Protein AF-E9JTW8-F1 (afdb_monomer_lite)

InterPro domains:
  IPR002100 Transcription factor, MADS-box [PF00319] (17-48)
  IPR002100 Transcription factor, MADS-box [PR00404] (14-29)
  IPR002100 Transcription factor, MADS-box [PR00404] (29-50)
  IPR002100 Transcription factor, MADS-box [PS50066] (17-52)
  IPR002100 Transcription factor, M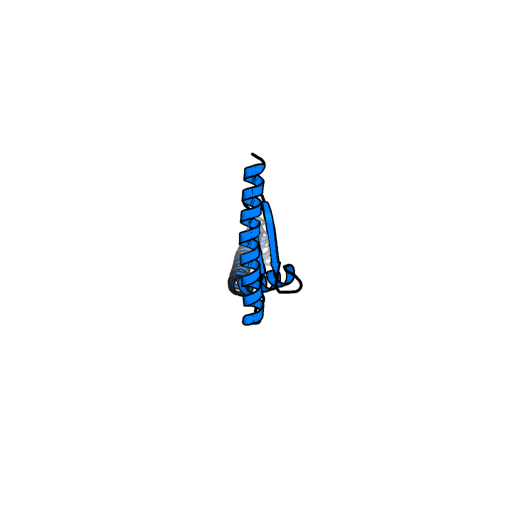ADS-box [SM00432] (5-51)
  IPR036879 Transcription factor, MADS-box superfamily [G3DSA:3.40.1810.10] (15-89)
  IPR036879 Transcription factor, MADS-box superfamily [SSF55455] (17-76)
  IPR050142 MADS-box/MEF2 Transcription Factor [PTHR48019] (17-107)

Sequence (116 aa):
GPVGFLLDTASALQITNGLLKKAYELSILCDAEVALIVFSNRGKLYEFCSSSSMSKTLERYHRCTYADAWMDKSSKELQGDYQEYLKLKIRVKELAQSQRHLLGEDLCQWVGTNWS

Foldseek 3Di:
DVVVVVVVVVVVVVVVVVVQVVQLVCCVVVVDWGKDWDADPVGDIDIDTPDPDPVVVVVVVCCVVCVVVCVVVVVVVVVVVVVVVVVVVVVVVVVVVVVCVVVVVVVVVVVPPPDD

pLDDT: mean 79.84, std 15.4, range [42.59, 96.81]

Structure (mmCIF, N/CA/C/O backbone):
data_AF-E9JTW8-F1
#
_entry.id   AF-E9JTW8-F1
#
loop_
_atom_site.group_PDB
_atom_site.id
_atom_site.type_symbol
_atom_site.label_atom_id
_atom_site.label_alt_id
_atom_site.label_comp_id
_atom_site.label_asym_id
_atom_site.label_entity_id
_atom_site.label_seq_id
_atom_site.pdbx_PDB_ins_code
_atom_site.Cartn_x
_atom_site.Cartn_y
_atom_site.Cartn_z
_atom_site.occupancy
_atom_site.B_iso_or_equiv
_atom_site.auth_seq_id
_atom_site.auth_comp_id
_atom_site.auth_asym_id
_atom_site.auth_atom_id
_atom_site.pdbx_PDB_model_num
ATOM 1 N N . GLY A 1 1 ? -17.251 16.199 -26.271 1.00 54.53 1 GLY A N 1
ATOM 2 C CA . GLY A 1 1 ? -17.675 15.202 -27.277 1.00 54.53 1 GLY A CA 1
ATOM 3 C C . GLY A 1 1 ? -16.882 13.909 -27.127 1.00 54.53 1 GLY A C 1
ATOM 4 O O . GLY A 1 1 ? -15.844 13.945 -26.469 1.00 54.53 1 GLY A O 1
ATOM 5 N N . PRO A 1 2 ? -17.331 12.791 -27.724 1.00 69.94 2 PRO A N 1
ATOM 6 C CA . PRO A 1 2 ? -16.716 11.462 -27.574 1.00 69.94 2 PRO A CA 1
ATOM 7 C C . PRO A 1 2 ? -15.228 11.413 -27.972 1.00 69.94 2 PRO A C 1
ATOM 9 O O . PRO A 1 2 ? -14.459 10.659 -27.388 1.00 69.94 2 PRO A O 1
ATOM 12 N N . VAL A 1 3 ? -14.795 12.285 -28.888 1.00 67.31 3 VAL A N 1
ATOM 13 C CA . VAL A 1 3 ? -13.397 12.377 -29.346 1.00 67.31 3 VAL A CA 1
ATOM 14 C C . VAL A 1 3 ? -12.452 12.920 -28.260 1.00 67.31 3 VAL A C 1
ATOM 16 O O . VAL A 1 3 ? -11.386 12.359 -28.041 1.00 67.31 3 VAL A O 1
ATOM 19 N N . GLY A 1 4 ? -12.865 13.953 -27.512 1.00 65.19 4 GLY A N 1
ATOM 20 C CA . GLY A 1 4 ? -12.088 14.473 -26.374 1.00 65.19 4 GLY A CA 1
ATOM 21 C C . GLY A 1 4 ? -12.044 13.494 -25.197 1.00 65.19 4 GLY A C 1
ATOM 22 O O . GLY A 1 4 ? -11.020 13.342 -24.544 1.00 65.19 4 GLY A O 1
ATOM 23 N N . PHE A 1 5 ? -13.128 12.738 -24.989 1.00 65.25 5 PHE A N 1
ATOM 24 C CA . PHE A 1 5 ? -13.187 11.690 -23.968 1.00 65.25 5 PHE A CA 1
ATOM 25 C C . PHE A 1 5 ? -12.157 10.578 -24.214 1.00 65.25 5 PHE A C 1
ATOM 27 O O . PHE A 1 5 ? -11.494 10.156 -23.265 1.00 65.25 5 PHE A O 1
ATOM 34 N N . LEU A 1 6 ? -12.016 10.129 -25.468 1.00 64.44 6 LEU A N 1
ATOM 35 C CA . LEU A 1 6 ? -11.043 9.108 -25.864 1.00 64.44 6 LEU A CA 1
ATOM 36 C C . LEU A 1 6 ? -9.600 9.611 -25.729 1.00 64.44 6 LEU A C 1
ATOM 38 O O . LEU A 1 6 ? -8.748 8.878 -25.222 1.00 64.44 6 LEU A O 1
ATOM 42 N N . LEU A 1 7 ? -9.344 10.867 -26.104 1.00 65.69 7 LEU A N 1
ATOM 43 C CA . LEU A 1 7 ? -8.020 11.487 -26.002 1.00 65.69 7 LEU A CA 1
ATOM 44 C C . LEU A 1 7 ? -7.537 11.599 -24.543 1.00 65.69 7 LEU A C 1
ATOM 46 O O . LEU A 1 7 ? -6.382 11.283 -24.250 1.00 65.69 7 LEU A O 1
ATOM 50 N N . ASP A 1 8 ? -8.437 11.953 -23.619 1.00 71.50 8 ASP A N 1
ATOM 51 C CA . ASP A 1 8 ? -8.142 11.998 -22.180 1.00 71.50 8 ASP A CA 1
ATOM 52 C C . ASP A 1 8 ? -7.804 10.609 -21.631 1.00 71.50 8 ASP A C 1
ATOM 54 O O . ASP A 1 8 ? -6.870 10.442 -20.846 1.00 71.50 8 ASP A O 1
ATOM 58 N N . THR A 1 9 ? -8.555 9.583 -22.050 1.00 70.69 9 THR A N 1
ATOM 59 C CA . THR A 1 9 ? -8.295 8.207 -21.606 1.00 70.69 9 THR A CA 1
ATOM 60 C C . THR A 1 9 ? -6.999 7.650 -22.175 1.00 70.69 9 THR A C 1
ATOM 62 O O . THR A 1 9 ? -6.289 6.954 -21.457 1.00 70.69 9 THR A O 1
ATOM 65 N N . ALA A 1 10 ? -6.661 7.985 -23.422 1.00 72.25 10 ALA A N 1
ATOM 66 C CA . ALA A 1 10 ? -5.405 7.587 -24.046 1.00 72.25 10 ALA A CA 1
ATOM 67 C C . ALA A 1 10 ? -4.206 8.262 -23.362 1.00 72.25 10 ALA A C 1
ATOM 69 O O . ALA A 1 10 ? -3.220 7.596 -23.050 1.00 72.25 10 ALA A O 1
ATOM 70 N N . SER A 1 11 ? -4.329 9.552 -23.035 1.00 77.56 11 SER A N 1
ATOM 71 C CA . SER A 1 11 ? -3.308 10.298 -22.288 1.00 77.56 11 SER A CA 1
ATOM 72 C C . SER A 1 11 ? -3.095 9.721 -20.885 1.00 77.56 11 SER A C 1
ATOM 74 O O . SER A 1 11 ? -1.960 9.470 -20.479 1.00 77.56 11 SER A O 1
ATOM 76 N N . ALA A 1 12 ? -4.178 9.425 -20.158 1.00 76.81 12 ALA A N 1
ATOM 77 C CA . ALA A 1 12 ? -4.101 8.789 -18.843 1.00 76.81 12 ALA A CA 1
ATOM 78 C C . ALA A 1 12 ? -3.474 7.383 -18.910 1.00 76.81 12 ALA A C 1
ATOM 80 O O . ALA A 1 12 ? -2.659 7.023 -18.058 1.00 76.81 12 ALA A O 1
ATOM 81 N N . LEU A 1 13 ? -3.801 6.602 -19.943 1.00 78.06 13 LEU A N 1
ATOM 82 C CA . LEU A 1 13 ? -3.210 5.282 -20.170 1.00 78.06 13 LEU A CA 1
ATOM 83 C C . LEU A 1 13 ? -1.702 5.381 -20.457 1.00 78.06 13 LEU A C 1
ATOM 85 O O . LEU A 1 13 ? -0.911 4.576 -19.974 1.00 78.06 13 LEU A O 1
ATOM 89 N N . GLN A 1 14 ? -1.272 6.391 -21.212 1.00 85.75 14 GLN A N 1
ATOM 90 C CA . GLN A 1 14 ? 0.142 6.569 -21.531 1.00 85.75 14 GLN A CA 1
ATOM 91 C C . GLN A 1 14 ? 0.971 6.978 -20.307 1.00 85.75 14 GLN A C 1
ATOM 93 O O . GLN A 1 14 ? 2.060 6.440 -20.096 1.00 85.75 14 GLN A O 1
ATOM 98 N N . ILE A 1 15 ? 0.439 7.873 -19.469 1.00 85.44 15 ILE A N 1
ATOM 99 C CA . ILE A 1 15 ? 1.088 8.288 -18.216 1.00 85.44 15 ILE A CA 1
ATOM 100 C C . ILE A 1 15 ? 1.186 7.106 -17.244 1.00 85.44 15 ILE A C 1
ATOM 102 O O . ILE A 1 15 ? 2.253 6.856 -16.683 1.00 85.44 15 ILE A O 1
ATOM 106 N N . THR A 1 16 ? 0.098 6.348 -17.077 1.00 87.12 16 THR A N 1
ATOM 107 C CA . THR A 1 16 ? 0.082 5.171 -16.193 1.00 87.12 16 THR A CA 1
ATOM 108 C C . THR A 1 16 ? 1.067 4.106 -16.662 1.00 87.12 16 THR A C 1
ATOM 110 O O . THR A 1 16 ? 1.856 3.635 -15.852 1.00 87.12 16 THR A O 1
ATOM 113 N N . ASN A 1 17 ? 1.141 3.813 -17.962 1.00 89.75 17 ASN A N 1
ATOM 114 C CA . ASN A 1 17 ? 2.135 2.883 -18.510 1.00 89.75 17 ASN A CA 1
ATOM 115 C C . ASN A 1 17 ? 3.585 3.304 -18.216 1.00 89.75 17 ASN A C 1
ATOM 117 O O . ASN A 1 17 ? 4.422 2.457 -17.903 1.00 89.75 17 ASN A O 1
ATOM 121 N N . GLY A 1 18 ? 3.898 4.601 -18.298 1.00 91.69 18 GLY A N 1
ATOM 122 C CA . GLY A 1 18 ? 5.221 5.113 -17.929 1.00 91.69 18 GLY A CA 1
ATOM 123 C C . GLY A 1 18 ? 5.528 4.935 -16.439 1.00 91.69 18 GLY A C 1
ATOM 124 O O . GLY A 1 18 ? 6.633 4.533 -16.076 1.00 91.69 18 GLY A O 1
ATOM 125 N N . LEU A 1 19 ? 4.539 5.186 -15.579 1.00 91.75 19 LEU A N 1
ATOM 126 C CA . LEU A 1 19 ? 4.671 5.020 -14.132 1.00 91.75 19 LEU A CA 1
ATOM 127 C C . LEU A 1 19 ? 4.824 3.546 -13.734 1.00 91.75 19 LEU A C 1
ATOM 129 O O . LEU A 1 19 ? 5.654 3.226 -12.888 1.00 91.75 19 LEU A O 1
ATOM 133 N N . LEU A 1 20 ? 4.087 2.651 -14.395 1.00 91.31 20 LEU A N 1
ATOM 134 C CA . LEU A 1 20 ? 4.176 1.204 -14.205 1.00 91.31 20 LEU A CA 1
ATOM 135 C C . LEU A 1 20 ? 5.570 0.668 -14.527 1.00 91.31 20 LEU A C 1
ATOM 137 O O . LEU A 1 20 ? 6.123 -0.097 -13.742 1.00 91.31 20 LEU A O 1
ATOM 141 N N . LYS A 1 21 ? 6.173 1.114 -15.638 1.00 92.56 21 LYS A N 1
ATOM 142 C CA . LYS A 1 21 ? 7.547 0.728 -15.996 1.00 92.56 21 LYS A CA 1
ATOM 143 C C . LYS A 1 21 ? 8.546 1.125 -14.915 1.00 92.56 21 LYS A C 1
ATOM 145 O O . LYS A 1 21 ? 9.332 0.290 -14.485 1.00 92.56 21 LYS A O 1
ATOM 150 N N . LYS A 1 22 ? 8.461 2.360 -14.416 1.00 93.69 22 LYS A N 1
ATOM 151 C CA . LYS A 1 22 ? 9.338 2.829 -13.334 1.00 93.69 22 LYS A CA 1
ATOM 152 C C . LYS A 1 22 ? 9.114 2.071 -12.028 1.00 93.69 22 LYS A C 1
ATOM 154 O O . LYS A 1 22 ? 10.077 1.715 -11.364 1.00 93.69 22 LYS A O 1
ATOM 159 N N . ALA A 1 23 ? 7.859 1.819 -11.657 1.00 93.44 23 ALA A N 1
ATOM 160 C CA . ALA A 1 23 ? 7.526 1.049 -10.460 1.00 93.44 23 ALA A CA 1
ATOM 161 C C . ALA A 1 23 ? 8.085 -0.382 -10.536 1.00 93.44 23 ALA A C 1
ATOM 163 O O . ALA A 1 23 ? 8.612 -0.893 -9.550 1.00 93.44 23 ALA A O 1
ATOM 164 N N . TYR A 1 24 ? 8.018 -0.997 -11.717 1.00 93.00 24 TYR A N 1
ATOM 165 C CA . TYR A 1 24 ? 8.594 -2.311 -11.977 1.00 93.00 24 TYR A CA 1
ATOM 166 C C . TYR A 1 24 ? 10.129 -2.301 -11.914 1.00 93.00 24 TYR A C 1
ATOM 168 O O . TYR A 1 24 ? 10.710 -3.124 -11.211 1.00 93.00 24 TYR A O 1
ATOM 176 N N . GLU A 1 25 ? 10.783 -1.343 -12.578 1.00 95.00 25 GL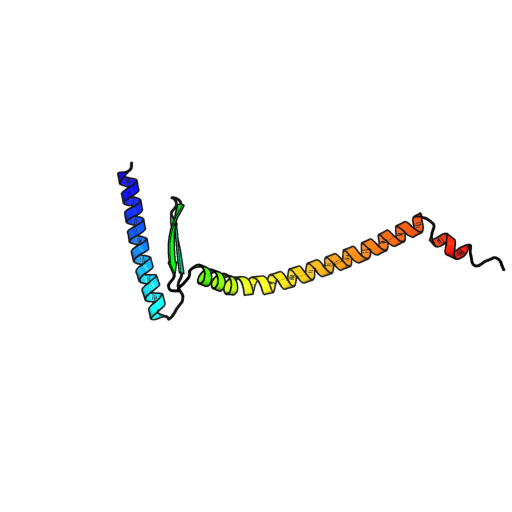U A N 1
ATOM 177 C CA . GLU A 1 25 ? 12.242 -1.162 -12.512 1.00 95.00 25 GLU A CA 1
ATOM 178 C C . GLU A 1 25 ? 12.721 -0.987 -11.066 1.00 95.00 25 GLU A C 1
ATOM 180 O O . GLU A 1 25 ? 13.658 -1.659 -10.646 1.00 95.00 25 GLU A O 1
ATOM 185 N N . LEU A 1 26 ? 12.046 -0.143 -10.278 1.00 94.38 26 LEU A N 1
ATOM 186 C CA . LEU A 1 26 ? 12.367 0.065 -8.863 1.00 94.38 26 LEU A CA 1
ATOM 187 C C . LEU A 1 26 ? 12.175 -1.199 -8.022 1.00 94.38 26 LEU A C 1
ATOM 189 O O . LEU A 1 26 ? 13.010 -1.489 -7.168 1.00 94.38 26 LEU A O 1
ATOM 193 N N . SER A 1 27 ? 11.100 -1.953 -8.266 1.00 93.75 27 SER A N 1
ATOM 194 C CA . SER A 1 27 ? 10.849 -3.201 -7.544 1.00 93.75 27 SER A CA 1
ATOM 195 C C . SER A 1 27 ? 11.987 -4.201 -7.747 1.00 93.75 27 SER A C 1
ATOM 197 O O . SER A 1 27 ? 12.438 -4.800 -6.776 1.00 93.75 27 SER A O 1
ATOM 199 N N . ILE A 1 28 ? 12.503 -4.316 -8.975 1.00 93.88 28 ILE A N 1
ATOM 200 C CA . ILE A 1 28 ? 13.626 -5.209 -9.291 1.00 93.88 28 ILE A CA 1
ATOM 201 C C . ILE A 1 28 ? 14.947 -4.671 -8.739 1.00 93.88 28 ILE A C 1
ATOM 203 O O . ILE A 1 28 ? 15.695 -5.418 -8.116 1.00 93.88 28 ILE A O 1
ATOM 207 N N . LEU A 1 29 ? 15.257 -3.392 -8.975 1.00 96.75 29 LEU A N 1
ATOM 208 C CA . LEU A 1 29 ? 16.554 -2.807 -8.612 1.00 96.75 29 LEU A CA 1
ATOM 209 C C . LEU A 1 29 ? 16.793 -2.780 -7.101 1.00 96.75 29 LEU A C 1
ATOM 211 O O . LEU A 1 29 ? 17.937 -2.883 -6.661 1.00 96.75 29 LEU A O 1
ATOM 215 N N . CYS A 1 30 ? 15.729 -2.611 -6.319 1.00 95.75 30 CYS A N 1
ATOM 216 C CA . CYS A 1 30 ? 15.815 -2.486 -4.868 1.00 95.75 30 CYS A CA 1
ATOM 217 C C . CYS A 1 30 ? 15.325 -3.727 -4.112 1.00 95.75 30 CYS A C 1
ATOM 219 O O . CYS A 1 30 ? 15.278 -3.668 -2.887 1.00 95.75 30 CYS A O 1
ATOM 221 N N . ASP A 1 31 ? 14.933 -4.800 -4.811 1.00 93.44 31 ASP A N 1
ATOM 222 C CA . ASP A 1 31 ? 14.242 -5.963 -4.225 1.00 93.44 31 ASP A CA 1
ATOM 223 C C . ASP A 1 31 ? 13.091 -5.541 -3.289 1.00 93.44 31 ASP A C 1
ATOM 225 O O . ASP A 1 31 ? 12.937 -5.992 -2.153 1.00 93.44 31 ASP A O 1
ATOM 229 N N . ALA A 1 32 ? 12.312 -4.563 -3.755 1.00 91.56 32 ALA A N 1
ATOM 230 C CA . ALA A 1 32 ? 11.276 -3.908 -2.972 1.00 91.56 32 ALA A CA 1
ATOM 231 C C . ALA A 1 32 ? 9.888 -4.330 -3.458 1.00 91.56 32 ALA A C 1
ATOM 233 O O . ALA A 1 32 ? 9.619 -4.383 -4.660 1.00 91.56 32 ALA A O 1
ATOM 234 N N . GLU A 1 33 ? 8.966 -4.567 -2.524 1.00 91.88 33 GLU A N 1
ATOM 235 C CA . GLU A 1 33 ? 7.556 -4.755 -2.861 1.00 91.88 33 GLU A CA 1
ATOM 236 C C . GLU A 1 33 ? 6.915 -3.393 -3.155 1.00 91.88 33 GLU A C 1
ATOM 238 O O . GLU A 1 33 ? 6.877 -2.512 -2.295 1.00 91.88 33 GLU A O 1
ATOM 243 N N . VAL A 1 34 ? 6.418 -3.216 -4.380 1.00 93.31 34 VAL A N 1
ATOM 244 C CA . VAL A 1 34 ? 5.838 -1.961 -4.862 1.00 93.31 34 VAL A CA 1
ATOM 245 C C . VAL A 1 34 ? 4.402 -2.223 -5.298 1.00 93.31 34 VAL A C 1
ATOM 247 O O . VAL A 1 34 ? 4.138 -3.094 -6.128 1.00 93.31 34 VAL A O 1
ATOM 250 N N . ALA A 1 35 ? 3.471 -1.437 -4.763 1.00 93.88 35 ALA A N 1
ATOM 251 C CA . ALA A 1 35 ? 2.089 -1.385 -5.216 1.00 93.88 35 ALA A CA 1
ATOM 252 C C . ALA A 1 35 ? 1.740 0.032 -5.676 1.00 93.88 35 ALA A C 1
ATOM 254 O O . ALA A 1 35 ? 2.106 1.017 -5.035 1.00 93.88 35 ALA A O 1
ATOM 255 N N . LEU A 1 36 ? 1.023 0.127 -6.792 1.00 93.19 36 LEU A N 1
ATOM 256 C CA . LEU A 1 36 ? 0.534 1.366 -7.374 1.00 93.19 36 LEU A CA 1
ATOM 257 C C . LEU A 1 36 ? -0.978 1.261 -7.566 1.00 93.19 36 LEU A C 1
ATOM 259 O O . LEU A 1 36 ? -1.465 0.314 -8.179 1.00 93.19 36 LEU A O 1
ATOM 263 N N . ILE A 1 37 ? -1.705 2.260 -7.072 1.00 92.75 37 ILE A N 1
ATOM 264 C CA . ILE A 1 37 ? -3.157 2.382 -7.208 1.00 92.75 37 ILE A CA 1
ATOM 265 C C . ILE A 1 37 ? -3.454 3.772 -7.771 1.00 92.75 37 ILE A C 1
ATOM 267 O O . ILE A 1 37 ? -3.041 4.779 -7.196 1.00 92.75 37 ILE A O 1
ATOM 271 N N . VAL A 1 38 ? -4.158 3.838 -8.901 1.00 90.38 38 VAL A N 1
ATOM 272 C CA . VAL A 1 38 ? -4.510 5.088 -9.583 1.00 90.38 38 VAL A CA 1
ATOM 273 C C . VAL A 1 38 ? -6.019 5.167 -9.759 1.00 90.38 38 VAL A C 1
ATOM 275 O O . VAL A 1 38 ? -6.621 4.355 -10.462 1.00 90.38 38 VAL A O 1
ATOM 278 N N . PHE A 1 39 ? -6.618 6.202 -9.174 1.00 89.69 39 PHE A N 1
ATOM 279 C CA . PHE A 1 39 ? -8.020 6.545 -9.376 1.00 89.69 39 PHE A CA 1
ATOM 280 C C . PHE A 1 39 ? -8.137 7.676 -10.395 1.00 89.69 39 PHE A C 1
ATOM 282 O O . PHE A 1 39 ? -7.584 8.761 -10.222 1.00 89.69 39 PHE A O 1
ATOM 289 N N . SER A 1 40 ? -8.885 7.439 -11.467 1.00 84.25 40 SER A N 1
ATOM 290 C CA . SER A 1 40 ? -9.302 8.499 -12.381 1.00 84.25 40 SER A CA 1
ATOM 291 C C . SER A 1 40 ? -10.488 9.264 -11.791 1.00 84.25 40 SER A C 1
ATOM 2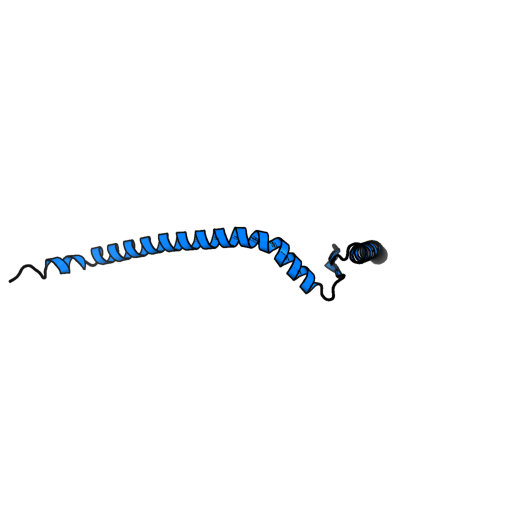93 O O . SER A 1 40 ? -11.374 8.673 -11.177 1.00 84.25 40 SER A O 1
ATOM 295 N N . ASN A 1 41 ? -10.582 10.563 -12.085 1.00 80.81 41 ASN A N 1
ATOM 296 C CA . ASN A 1 41 ? -11.772 11.380 -11.809 1.00 80.81 41 ASN A CA 1
ATOM 297 C C . ASN A 1 41 ? -13.070 10.833 -12.443 1.00 80.81 41 ASN A C 1
ATOM 299 O O . ASN A 1 41 ? -14.159 11.248 -12.060 1.00 80.81 41 ASN A O 1
ATOM 303 N N . ARG A 1 42 ? -12.967 9.898 -13.398 1.00 81.31 42 ARG A N 1
ATOM 304 C CA . ARG A 1 42 ? -14.097 9.177 -14.006 1.00 81.31 42 ARG A CA 1
ATOM 305 C C . ARG A 1 42 ? -14.420 7.844 -13.314 1.00 81.31 42 ARG A C 1
ATOM 307 O O . ARG A 1 42 ? -15.149 7.038 -13.881 1.00 81.31 42 ARG A O 1
ATOM 314 N N . GLY A 1 43 ? -13.840 7.576 -12.143 1.00 82.06 43 GLY A N 1
ATOM 315 C CA . GLY A 1 43 ? -14.087 6.361 -11.360 1.00 82.06 43 GLY A CA 1
ATOM 316 C C . GLY A 1 43 ? -13.390 5.099 -11.881 1.00 82.06 43 GLY A C 1
ATOM 317 O O . GLY A 1 43 ? -13.689 4.006 -11.414 1.00 82.06 43 GLY A O 1
ATOM 318 N N . LYS A 1 44 ? -12.463 5.217 -12.843 1.00 85.31 44 LYS A N 1
ATOM 319 C CA . LYS A 1 44 ? -11.640 4.080 -13.286 1.00 85.31 44 LYS A CA 1
ATOM 320 C C . LYS A 1 44 ? -10.501 3.829 -12.302 1.00 85.31 44 LYS A C 1
ATOM 322 O O . LYS A 1 44 ? -9.785 4.770 -11.960 1.00 85.31 44 LYS A O 1
ATOM 327 N N . LEU A 1 45 ? -10.326 2.567 -11.923 1.00 87.25 45 LEU A N 1
ATOM 328 C CA . LEU A 1 45 ? -9.223 2.075 -11.107 1.00 87.25 45 LEU A CA 1
ATOM 329 C C . LEU A 1 45 ? -8.180 1.407 -12.005 1.00 87.25 45 LEU A C 1
ATOM 331 O O . LEU A 1 45 ? -8.520 0.519 -12.787 1.00 87.25 45 LEU A O 1
ATOM 335 N N . TYR A 1 46 ? -6.927 1.828 -11.878 1.00 88.00 46 TYR A N 1
ATOM 336 C CA . TYR A 1 46 ? -5.777 1.126 -12.440 1.00 88.00 46 TYR A CA 1
ATOM 337 C C . TYR A 1 46 ? -4.877 0.704 -11.291 1.00 88.00 46 TYR A C 1
ATOM 339 O O . TYR A 1 46 ? -4.536 1.527 -10.441 1.00 88.00 46 TYR A O 1
ATOM 347 N N . GLU A 1 47 ? -4.491 -0.562 -11.270 1.00 90.81 47 GLU A N 1
ATOM 348 C CA . GLU A 1 47 ? -3.686 -1.116 -10.194 1.00 90.81 47 GLU A CA 1
ATOM 349 C C . GLU A 1 47 ? -2.527 -1.954 -10.721 1.00 90.81 47 GLU A C 1
ATOM 351 O O . GLU A 1 47 ? -2.597 -2.562 -11.789 1.00 90.81 47 GLU A O 1
ATOM 356 N N . PHE A 1 48 ? -1.446 -1.962 -9.951 1.00 91.75 48 PHE A N 1
ATOM 357 C CA . PHE A 1 48 ? -0.280 -2.796 -10.180 1.00 91.75 48 PHE A CA 1
ATOM 358 C C . PHE A 1 48 ? 0.345 -3.176 -8.853 1.00 91.75 48 PHE A C 1
ATOM 360 O O . PHE A 1 48 ? 0.467 -2.353 -7.951 1.00 91.75 48 PHE A O 1
ATOM 367 N N . CYS A 1 49 ? 0.778 -4.421 -8.757 1.00 92.81 49 CYS A N 1
ATOM 368 C CA . CYS A 1 49 ? 1.489 -4.947 -7.612 1.00 92.81 49 CYS A CA 1
ATOM 369 C C . CYS A 1 49 ? 2.656 -5.770 -8.146 1.00 92.81 49 CYS A C 1
ATOM 371 O O . CYS A 1 49 ? 2.463 -6.593 -9.043 1.00 92.81 49 CYS A O 1
ATOM 373 N N . SER A 1 50 ? 3.859 -5.551 -7.617 1.00 91.62 50 SER A N 1
ATOM 374 C CA . SER A 1 50 ? 5.007 -6.394 -7.957 1.00 91.62 50 SER A CA 1
ATOM 375 C C . SER A 1 50 ? 4.938 -7.779 -7.305 1.00 91.62 50 SER A C 1
ATOM 377 O O . SER A 1 50 ? 5.598 -8.710 -7.760 1.00 91.62 50 SER A O 1
ATOM 379 N N . SER A 1 51 ? 4.109 -7.934 -6.269 1.00 87.56 51 SER A N 1
ATOM 380 C CA . SER A 1 51 ? 3.842 -9.197 -5.583 1.00 87.56 51 SER A CA 1
ATOM 381 C C . SER A 1 51 ? 2.636 -9.936 -6.175 1.00 87.56 51 SER A C 1
ATOM 383 O O . SER A 1 51 ? 1.853 -9.406 -6.957 1.00 87.56 51 SER A O 1
ATOM 385 N N . SER A 1 52 ? 2.455 -11.188 -5.750 1.00 84.94 52 SER A N 1
ATOM 386 C CA . SER A 1 52 ? 1.371 -12.074 -6.205 1.00 84.94 52 SER A CA 1
ATOM 387 C C . SER A 1 52 ? -0.049 -11.574 -5.899 1.00 84.94 52 SER A C 1
ATOM 389 O O . SER A 1 52 ? -1.006 -12.077 -6.482 1.00 84.94 52 SER A O 1
ATOM 391 N N . SER A 1 53 ? -0.221 -10.646 -4.949 1.00 90.44 53 SER A N 1
ATOM 392 C CA . SER A 1 53 ? -1.543 -10.186 -4.520 1.00 90.44 53 SER A CA 1
ATOM 393 C C . SER A 1 53 ? -1.489 -8.788 -3.915 1.00 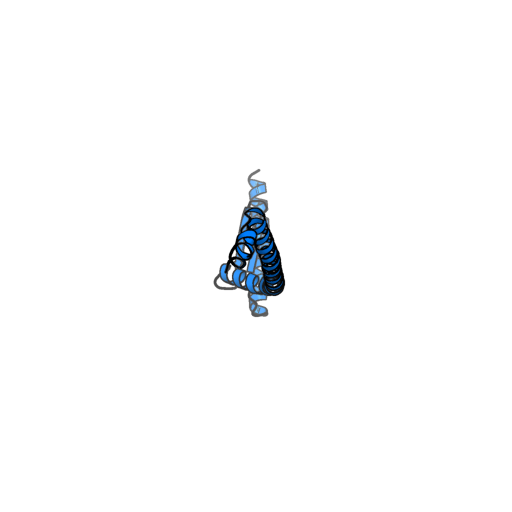90.44 53 SER A C 1
ATOM 395 O O . SER A 1 53 ? -0.871 -8.584 -2.870 1.00 90.44 53 SER A O 1
ATOM 397 N N . MET A 1 54 ? -2.243 -7.865 -4.519 1.00 93.38 54 MET A N 1
ATOM 398 C CA . MET A 1 54 ? -2.461 -6.514 -3.996 1.00 93.38 54 MET A CA 1
ATOM 399 C C . MET A 1 54 ? -2.997 -6.536 -2.558 1.00 93.38 54 MET A C 1
ATOM 401 O O . MET A 1 54 ? -2.546 -5.768 -1.712 1.00 93.38 54 MET A O 1
ATOM 405 N N . SER A 1 55 ? -3.916 -7.455 -2.247 1.00 91.25 55 SER A N 1
ATOM 406 C CA . SER A 1 55 ? -4.489 -7.596 -0.904 1.00 91.25 55 SER A CA 1
ATOM 407 C C . SER A 1 55 ? -3.424 -7.882 0.154 1.00 91.25 55 SER A C 1
ATOM 409 O O . SER A 1 55 ? -3.473 -7.294 1.228 1.00 91.25 55 SER A O 1
ATOM 411 N N . LYS A 1 56 ? -2.428 -8.722 -0.158 1.00 90.81 56 LYS A N 1
ATOM 412 C CA . LYS A 1 56 ? -1.318 -9.018 0.765 1.00 90.81 56 LYS A CA 1
ATOM 413 C C . LYS A 1 56 ? -0.414 -7.805 0.973 1.00 90.81 56 LYS A C 1
ATOM 415 O O . LYS A 1 56 ? 0.025 -7.561 2.096 1.00 90.81 56 LYS A O 1
ATOM 420 N N . THR A 1 57 ? -0.148 -7.039 -0.087 1.00 92.06 57 THR A N 1
ATOM 421 C CA . THR A 1 57 ? 0.633 -5.798 0.013 1.00 92.06 57 THR A CA 1
ATOM 422 C C . THR A 1 57 ? -0.086 -4.767 0.875 1.00 92.06 57 THR A C 1
ATOM 424 O O . THR A 1 57 ? 0.529 -4.172 1.758 1.00 92.06 57 THR A O 1
ATOM 427 N N . LEU A 1 58 ? -1.399 -4.605 0.682 1.00 91.56 58 LEU A N 1
ATOM 428 C CA . LEU A 1 58 ? -2.236 -3.718 1.492 1.00 91.56 58 LEU A CA 1
ATOM 429 C C . LEU A 1 58 ? -2.329 -4.177 2.947 1.00 91.56 58 LEU A C 1
ATOM 431 O O . LEU A 1 58 ? -2.237 -3.350 3.848 1.00 91.56 58 LEU A O 1
ATOM 435 N N . GLU A 1 59 ? -2.461 -5.479 3.196 1.00 89.31 59 GLU A N 1
ATOM 436 C CA . GLU A 1 59 ? -2.458 -6.033 4.550 1.00 89.31 59 GLU A CA 1
ATOM 437 C C . GLU A 1 59 ? -1.124 -5.755 5.251 1.00 89.31 59 GLU A C 1
ATOM 439 O O . GLU A 1 59 ? -1.103 -5.307 6.398 1.00 89.31 59 GLU A O 1
ATOM 444 N N . ARG A 1 60 ? 0.005 -5.954 4.559 1.00 88.38 60 ARG A N 1
ATOM 445 C CA . ARG A 1 60 ? 1.329 -5.659 5.116 1.00 88.38 60 ARG A CA 1
ATOM 446 C C . ARG A 1 60 ? 1.526 -4.165 5.355 1.00 88.38 60 ARG A C 1
ATOM 448 O O . ARG A 1 60 ? 2.022 -3.806 6.418 1.00 88.38 60 ARG A O 1
ATOM 455 N N . TYR A 1 61 ? 1.097 -3.315 4.422 1.00 88.88 61 TYR A N 1
ATOM 456 C CA . TYR A 1 61 ? 1.083 -1.864 4.608 1.00 88.88 61 TYR A CA 1
ATOM 457 C C . TYR A 1 61 ? 0.271 -1.492 5.847 1.00 88.88 61 TYR A C 1
ATOM 459 O O . TYR A 1 61 ? 0.788 -0.828 6.738 1.00 88.88 61 TYR A O 1
ATOM 467 N N . HIS A 1 62 ? -0.955 -2.009 5.969 1.00 86.38 62 HIS A N 1
ATOM 468 C CA . HIS A 1 62 ? -1.797 -1.744 7.126 1.00 86.38 62 HIS A CA 1
ATOM 469 C C . HIS A 1 62 ? -1.118 -2.217 8.413 1.00 86.38 62 HIS A C 1
ATOM 471 O O . HIS A 1 62 ? -1.068 -1.478 9.384 1.00 86.38 62 HIS A O 1
ATOM 477 N N . ARG A 1 63 ? -0.511 -3.406 8.432 1.00 83.88 63 ARG A N 1
ATOM 478 C CA . ARG A 1 63 ? 0.242 -3.881 9.599 1.00 83.88 63 ARG A CA 1
ATOM 479 C C . ARG A 1 63 ? 1.432 -2.987 9.933 1.00 83.88 63 ARG A C 1
ATOM 481 O O . ARG A 1 63 ? 1.624 -2.712 11.100 1.00 83.88 63 ARG A O 1
ATOM 488 N N . CYS A 1 64 ? 2.210 -2.507 8.971 1.00 81.94 64 CYS A N 1
ATOM 489 C CA . CYS A 1 64 ? 3.370 -1.660 9.263 1.00 81.94 64 CYS A CA 1
ATOM 490 C C . CYS A 1 64 ? 2.970 -0.238 9.675 1.00 81.94 64 CYS A C 1
ATOM 492 O O . CYS A 1 64 ? 3.504 0.291 10.638 1.00 81.94 64 CYS A O 1
ATOM 494 N N . THR A 1 65 ? 2.015 0.377 8.979 1.00 80.06 65 THR A N 1
ATOM 495 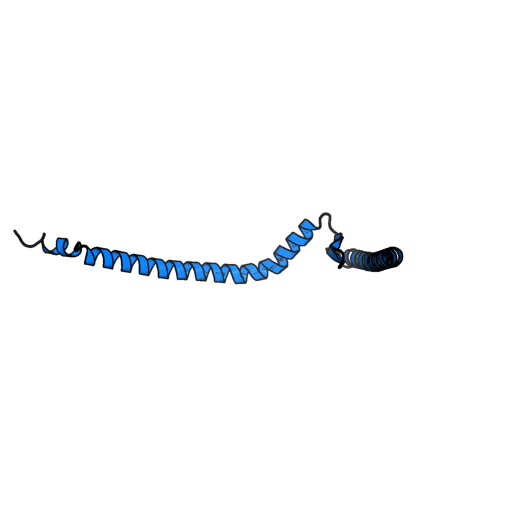C CA . THR A 1 65 ? 1.604 1.767 9.229 1.00 80.06 65 THR A CA 1
ATOM 496 C C . THR A 1 65 ? 0.661 1.882 10.423 1.00 80.06 65 THR A C 1
ATOM 498 O O . THR A 1 65 ? 0.718 2.856 11.169 1.00 80.06 65 THR A O 1
ATOM 501 N N . TYR A 1 66 ? -0.204 0.885 10.625 1.00 63.25 66 TYR A N 1
ATOM 502 C CA . TYR A 1 66 ? -1.135 0.865 11.742 1.00 63.25 66 TYR A CA 1
ATOM 503 C C . TYR A 1 66 ? -0.647 0.056 12.948 1.00 63.25 66 TYR A C 1
ATOM 505 O O . TYR A 1 66 ? -1.143 0.340 14.024 1.00 63.25 66 TYR A O 1
ATOM 513 N N . ALA A 1 67 ? 0.314 -0.876 12.889 1.00 60.00 67 ALA A N 1
ATOM 514 C CA . ALA A 1 67 ? 0.839 -1.445 14.147 1.00 60.00 67 ALA A CA 1
ATOM 515 C C . ALA A 1 67 ? 1.447 -0.357 15.043 1.00 60.00 67 ALA A C 1
ATOM 517 O O . ALA A 1 67 ? 1.205 -0.371 16.248 1.00 60.00 67 ALA A O 1
ATOM 518 N N . ASP A 1 68 ? 2.116 0.638 14.456 1.00 57.03 68 ASP A N 1
ATOM 519 C CA . ASP A 1 68 ? 2.611 1.805 15.193 1.00 57.03 68 ASP A CA 1
ATOM 520 C C . ASP A 1 68 ? 1.461 2.654 15.770 1.00 57.03 68 ASP A C 1
ATOM 522 O O . ASP A 1 68 ? 1.535 3.129 16.902 1.00 57.03 68 ASP A O 1
ATOM 526 N N . ALA A 1 69 ? 0.346 2.785 15.042 1.00 57.66 69 ALA A N 1
ATOM 527 C CA . ALA A 1 69 ? -0.827 3.535 15.497 1.00 57.66 69 ALA A CA 1
ATOM 528 C C . ALA A 1 69 ? -1.693 2.777 16.525 1.00 57.66 69 ALA A C 1
ATOM 530 O O . ALA A 1 69 ? -2.279 3.391 17.412 1.00 57.66 69 ALA A O 1
ATOM 531 N N . TRP A 1 70 ? -1.805 1.451 16.427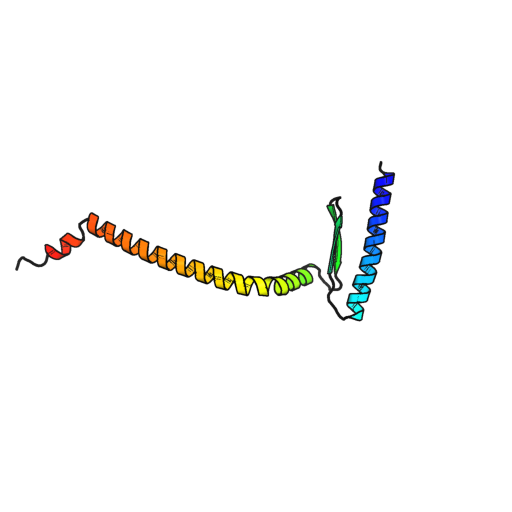 1.00 49.72 70 TRP A N 1
ATOM 532 C CA . TRP A 1 70 ? -2.639 0.619 17.301 1.00 49.72 70 TRP A CA 1
ATOM 533 C C . TRP A 1 70 ? -1.936 0.292 18.615 1.00 49.72 70 TRP A C 1
ATOM 535 O O . TRP A 1 70 ? -2.615 0.191 19.630 1.00 49.72 70 TRP A O 1
ATOM 545 N N . MET A 1 71 ? -0.604 0.198 18.641 1.00 50.25 71 MET A N 1
ATOM 546 C CA . MET A 1 71 ? 0.146 0.097 19.900 1.00 50.25 71 MET A CA 1
ATOM 547 C C . MET A 1 71 ? -0.038 1.365 20.752 1.00 50.25 71 MET A C 1
ATOM 549 O O . MET A 1 71 ? -0.247 1.265 21.960 1.00 50.25 71 MET A O 1
ATOM 553 N N . ASP A 1 72 ? -0.066 2.550 20.128 1.00 54.78 72 ASP A N 1
ATOM 554 C CA . ASP A 1 72 ? -0.328 3.815 20.829 1.00 54.78 72 ASP A CA 1
ATOM 555 C C . ASP A 1 72 ? -1.814 3.993 21.205 1.00 54.78 72 ASP A C 1
ATOM 557 O O . ASP A 1 72 ? -2.136 4.450 22.303 1.00 54.78 72 ASP A O 1
ATOM 561 N N . LYS A 1 73 ? -2.743 3.595 20.325 1.00 56.28 73 LYS A N 1
ATOM 562 C CA . LYS A 1 73 ? -4.186 3.809 20.523 1.00 56.28 73 LYS A CA 1
ATOM 563 C C . LYS A 1 73 ? -4.852 2.749 21.405 1.00 56.28 73 LYS A C 1
ATOM 565 O O . LYS A 1 73 ? -5.584 3.111 22.320 1.00 56.28 73 LYS A O 1
ATOM 570 N N . SER A 1 74 ? -4.536 1.465 21.217 1.00 56.50 74 SER A N 1
ATOM 571 C CA . SER A 1 74 ? -5.086 0.364 22.024 1.00 56.50 74 SER A CA 1
ATOM 572 C C . SER A 1 74 ? -4.642 0.452 23.481 1.00 56.50 74 SER A C 1
ATOM 574 O O . SER A 1 74 ? -5.436 0.157 24.371 1.00 56.50 74 SER A O 1
ATOM 576 N N . SER A 1 75 ? -3.403 0.886 23.742 1.00 56.56 75 SER A N 1
ATOM 577 C CA . SER A 1 75 ? -2.915 1.051 25.114 1.00 56.56 75 SER A CA 1
ATOM 578 C C . SER A 1 75 ? -3.603 2.219 25.833 1.00 56.56 75 SER A C 1
ATOM 580 O O . SER A 1 75 ? -3.821 2.137 27.040 1.00 56.56 75 SER A O 1
ATOM 582 N N . LYS A 1 76 ? -3.972 3.285 25.108 1.00 62.09 76 LYS A N 1
ATOM 583 C CA . LYS A 1 76 ? -4.702 4.442 25.655 1.00 62.09 76 LYS A CA 1
ATOM 584 C C . LYS A 1 76 ? -6.199 4.163 25.826 1.00 62.09 76 LYS A C 1
ATOM 586 O O . LYS A 1 76 ? -6.755 4.531 26.857 1.00 62.09 76 LYS A O 1
ATOM 591 N N . GLU A 1 77 ? -6.837 3.491 24.867 1.00 67.06 77 GLU A N 1
ATOM 592 C CA . GLU A 1 77 ? -8.263 3.123 24.934 1.00 67.06 77 GLU A CA 1
ATOM 593 C C . GLU A 1 77 ? -8.530 2.093 26.039 1.00 67.06 77 GLU A C 1
ATOM 595 O O . GLU A 1 77 ? -9.351 2.357 26.910 1.00 67.06 77 GLU A O 1
ATOM 600 N N . LEU A 1 78 ? -7.762 0.995 26.117 1.00 70.69 78 LEU A N 1
ATOM 601 C CA . LEU A 1 78 ? -7.926 -0.002 27.190 1.00 70.69 78 LEU A CA 1
ATOM 602 C C . LEU A 1 78 ? -7.727 0.604 28.590 1.00 70.69 78 LEU A C 1
ATOM 604 O O . LEU A 1 78 ? -8.402 0.220 29.547 1.00 70.69 78 LEU A O 1
ATOM 608 N N . GLN A 1 79 ? -6.804 1.562 28.721 1.00 72.25 79 GLN A N 1
ATOM 609 C CA . GLN A 1 79 ? -6.585 2.287 29.970 1.00 72.25 79 GLN A CA 1
ATOM 610 C C . GLN A 1 79 ? -7.760 3.223 30.304 1.00 72.25 79 GLN A C 1
ATOM 612 O O . GLN A 1 79 ? -8.151 3.313 31.472 1.00 72.25 79 GLN A O 1
ATOM 617 N N . GLY A 1 80 ? -8.332 3.889 29.297 1.00 82.06 80 GLY A N 1
ATOM 618 C CA . GLY A 1 80 ? -9.526 4.726 29.430 1.00 82.06 80 GLY A CA 1
ATOM 619 C C . GLY A 1 80 ? -10.754 3.923 29.856 1.00 82.06 80 GLY A C 1
ATOM 620 O O . GLY A 1 80 ? -11.378 4.250 30.868 1.00 82.06 80 GLY A O 1
ATOM 621 N N . ASP A 1 81 ? -11.024 2.819 29.163 1.00 81.00 81 ASP A N 1
ATOM 622 C CA . ASP A 1 81 ? -12.165 1.937 29.418 1.00 81.00 81 ASP A CA 1
ATOM 623 C C . ASP A 1 81 ? -12.109 1.335 30.829 1.00 81.00 81 ASP A C 1
ATOM 625 O O . ASP A 1 81 ? -13.112 1.290 31.548 1.00 81.00 81 ASP A O 1
ATOM 629 N N . TYR A 1 82 ? -10.920 0.920 31.284 1.00 83.69 82 TYR A N 1
ATOM 630 C CA . TYR A 1 82 ? -10.748 0.390 32.637 1.00 83.69 82 TYR A CA 1
ATOM 631 C C . TYR A 1 82 ? -10.974 1.461 33.716 1.00 83.69 82 TYR A C 1
ATOM 633 O O . TYR A 1 82 ? -11.599 1.190 34.747 1.00 83.69 82 TYR A O 1
ATOM 641 N N . GLN A 1 83 ? -10.512 2.696 33.488 1.00 88.69 83 GLN A N 1
ATOM 642 C CA . GLN A 1 83 ? -10.793 3.809 34.399 1.00 88.69 83 GLN A CA 1
ATOM 643 C C . GLN A 1 83 ? -12.282 4.160 34.445 1.00 88.69 83 GLN A C 1
ATOM 645 O O . GLN A 1 83 ? -12.809 4.457 35.522 1.00 88.69 83 GLN A O 1
ATOM 650 N N . GLU A 1 84 ? -12.966 4.135 33.306 1.00 92.00 84 GLU A N 1
ATOM 651 C CA . GLU A 1 84 ? -14.402 4.392 33.235 1.00 92.00 84 GLU A CA 1
ATOM 652 C C . GLU A 1 84 ? -15.203 3.295 33.943 1.00 92.00 84 GLU A C 1
ATOM 654 O O . GLU A 1 84 ? -16.069 3.601 34.769 1.00 92.00 84 GLU A O 1
ATOM 659 N N . TYR A 1 85 ? -14.834 2.028 33.737 1.00 93.44 85 TYR A N 1
ATOM 660 C CA . TYR A 1 85 ? -15.406 0.897 34.464 1.00 93.44 85 TYR A CA 1
ATOM 661 C C . TYR A 1 85 ? -15.268 1.062 35.983 1.00 93.44 85 TYR A C 1
ATOM 663 O O . TYR A 1 85 ? -16.239 0.866 36.718 1.00 93.44 85 TYR A O 1
ATOM 671 N N . LEU A 1 86 ? -14.088 1.457 36.476 1.00 93.62 86 LEU A N 1
ATOM 672 C CA . LEU A 1 86 ? -13.874 1.680 37.908 1.00 93.62 86 LEU A CA 1
ATOM 673 C C . LEU A 1 86 ? -14.763 2.805 38.455 1.00 93.62 86 LEU A C 1
ATOM 675 O O . LEU A 1 86 ? -15.372 2.634 39.514 1.00 93.62 86 LEU A O 1
ATOM 679 N N . LYS A 1 87 ? -14.894 3.921 37.728 1.00 95.88 87 LYS A N 1
ATOM 680 C CA . LYS A 1 87 ? -15.792 5.028 38.108 1.00 95.88 87 LYS A CA 1
ATOM 681 C C . LYS A 1 87 ? -17.248 4.574 38.158 1.00 95.88 87 LYS A C 1
ATOM 683 O O . LYS A 1 87 ? -17.952 4.863 39.127 1.00 95.88 87 LYS A O 1
ATOM 688 N N . LEU A 1 88 ? -17.690 3.835 37.142 1.00 96.81 88 LEU A N 1
ATOM 689 C CA . LEU A 1 88 ? -19.051 3.316 37.076 1.00 96.81 88 LEU A CA 1
ATOM 690 C C . LEU A 1 88 ? -19.321 2.330 38.219 1.00 96.81 88 LEU A C 1
ATOM 692 O O . LEU A 1 88 ? -20.348 2.422 38.887 1.00 96.81 88 LEU A O 1
ATOM 696 N N . LYS A 1 89 ? -18.369 1.438 38.506 1.00 96.44 89 LYS A N 1
ATOM 697 C CA . LYS A 1 89 ? -18.453 0.468 39.604 1.00 96.44 89 LYS A CA 1
ATOM 698 C C . LYS A 1 89 ? -18.597 1.140 40.970 1.00 96.44 89 LYS A C 1
ATOM 700 O O . LYS A 1 89 ? -19.341 0.632 41.808 1.00 96.44 89 LYS A O 1
ATOM 705 N N . ILE A 1 90 ? -17.908 2.260 41.200 1.00 96.00 90 ILE A N 1
ATOM 706 C CA . ILE A 1 90 ? -18.063 3.055 42.428 1.00 96.00 90 ILE A CA 1
ATOM 707 C C . ILE A 1 90 ? -19.480 3.631 42.501 1.00 96.00 90 ILE A C 1
ATOM 709 O O . ILE A 1 90 ? -20.177 3.370 43.478 1.00 96.00 90 ILE A O 1
ATOM 713 N N . ARG A 1 91 ? -19.955 4.297 41.438 1.00 95.81 91 ARG A N 1
ATOM 714 C CA . ARG A 1 91 ? -21.315 4.867 41.412 1.00 95.81 91 ARG A CA 1
ATOM 715 C C . ARG A 1 91 ? -22.407 3.825 41.621 1.00 95.81 91 ARG A C 1
ATOM 717 O O . ARG A 1 91 ? -23.370 4.087 42.327 1.00 95.81 91 ARG A O 1
ATOM 724 N N . VAL A 1 92 ? -22.267 2.637 41.035 1.00 96.81 92 VAL A N 1
ATOM 725 C CA . VAL A 1 92 ? -23.227 1.541 41.238 1.00 96.81 92 VAL A CA 1
ATOM 726 C C . VAL A 1 92 ? -23.275 1.126 42.709 1.00 96.81 92 VAL A C 1
ATOM 728 O O . VAL A 1 92 ? -24.363 0.918 43.239 1.00 96.81 92 VAL A O 1
ATOM 731 N N . LYS A 1 93 ? -22.124 1.042 43.390 1.00 93.81 93 LYS A N 1
ATOM 732 C CA . LYS A 1 93 ? -22.086 0.742 44.829 1.00 93.81 93 LYS A CA 1
ATOM 733 C C . LYS A 1 93 ? -22.744 1.840 45.663 1.00 93.81 93 LYS A C 1
ATOM 735 O O . LYS A 1 93 ? -23.516 1.514 46.558 1.00 93.81 93 LYS A O 1
ATOM 740 N N . GLU A 1 94 ? -22.466 3.104 45.357 1.00 94.56 94 GLU A N 1
ATOM 741 C CA . GLU A 1 94 ? -23.059 4.257 46.048 1.00 94.56 94 GLU A CA 1
ATOM 742 C C . GLU A 1 94 ? -24.580 4.299 45.867 1.00 94.56 94 GLU A C 1
ATOM 744 O O . GLU A 1 94 ? -25.322 4.437 46.839 1.00 94.56 94 GLU A O 1
ATOM 749 N N . LEU A 1 95 ? -25.057 4.108 44.634 1.00 93.94 95 LEU A N 1
ATOM 750 C CA . LEU A 1 95 ? -26.484 4.056 44.322 1.00 93.94 95 LEU A CA 1
ATOM 751 C C . LEU A 1 95 ? -27.165 2.874 45.014 1.00 93.94 95 LEU A C 1
ATOM 753 O O . LEU A 1 95 ? -28.225 3.051 45.609 1.00 93.94 95 LEU A O 1
ATOM 757 N N . ALA A 1 96 ? -26.549 1.689 44.991 1.00 91.00 96 ALA A N 1
ATOM 758 C CA . ALA A 1 96 ? -27.079 0.515 45.679 1.00 91.00 96 ALA A CA 1
ATOM 759 C C . ALA A 1 96 ? -27.158 0.736 47.197 1.00 91.00 96 ALA A C 1
ATOM 761 O O . ALA A 1 96 ? -28.151 0.373 47.820 1.00 91.00 96 ALA A O 1
ATOM 762 N N . GLN A 1 97 ? -26.144 1.367 47.795 1.00 90.00 97 GLN A N 1
ATOM 763 C CA . GLN A 1 97 ? -26.151 1.703 49.217 1.00 90.00 97 GLN A CA 1
ATOM 764 C C . GLN A 1 97 ? -27.239 2.737 49.545 1.00 90.00 97 GLN A C 1
ATOM 766 O O . GLN A 1 97 ? -27.989 2.559 50.501 1.00 90.00 97 GLN A O 1
ATOM 771 N N . SER A 1 98 ? -27.377 3.789 48.733 1.00 89.06 98 SER A N 1
ATOM 772 C CA . SER A 1 98 ? -28.429 4.795 48.910 1.00 89.06 98 SER A CA 1
ATOM 773 C C . SER A 1 98 ? -29.833 4.196 48.794 1.00 89.06 98 SER A C 1
ATOM 775 O O . SER A 1 98 ? -30.711 4.588 49.562 1.00 89.06 98 SER A O 1
ATOM 777 N N . GLN A 1 99 ? -30.046 3.242 47.882 1.00 88.19 99 GLN A N 1
ATOM 778 C CA . GLN A 1 99 ? -31.319 2.529 47.762 1.00 88.19 99 GLN A CA 1
ATOM 779 C C . GLN A 1 99 ? -31.651 1.728 49.027 1.00 88.19 99 GLN A C 1
ATOM 781 O O . GLN A 1 99 ? -32.782 1.818 49.496 1.00 88.19 99 GLN A O 1
ATOM 786 N N . ARG A 1 100 ? -30.686 1.013 49.626 1.00 83.75 100 ARG A N 1
ATOM 787 C CA . ARG A 1 100 ? -30.917 0.275 50.886 1.00 83.75 100 ARG A CA 1
ATOM 788 C C . ARG A 1 100 ? -31.268 1.190 52.054 1.00 83.75 100 ARG A C 1
ATOM 790 O O . ARG A 1 100 ? -32.229 0.910 52.769 1.00 83.75 100 ARG A O 1
ATOM 797 N N . HIS A 1 101 ? -30.552 2.310 52.195 1.00 80.31 101 HIS A N 1
ATOM 798 C CA . HIS A 1 101 ? -30.858 3.305 53.225 1.00 80.31 101 HIS A CA 1
ATOM 799 C C . HIS A 1 101 ? -32.294 3.843 53.075 1.00 80.31 101 HIS A C 1
ATOM 801 O O . HIS A 1 101 ? -33.013 3.960 54.064 1.00 80.31 101 HIS A O 1
ATOM 807 N N . LEU A 1 102 ? -32.732 4.145 51.843 1.00 81.81 102 LEU A N 1
ATOM 808 C CA . LEU A 1 102 ? -34.089 4.641 51.557 1.00 81.81 102 LEU A CA 1
ATOM 809 C C . LEU A 1 102 ? -35.175 3.583 51.780 1.00 81.81 102 LEU A C 1
ATOM 811 O O . LEU A 1 102 ? -36.276 3.922 52.207 1.00 81.81 102 LEU A O 1
ATOM 815 N N . LEU A 1 103 ? -34.869 2.313 51.506 1.00 83.75 103 LEU A N 1
ATOM 816 C CA . LEU A 1 103 ? -35.762 1.181 51.766 1.00 83.75 103 LEU A CA 1
ATOM 817 C C . LEU A 1 103 ? -35.808 0.789 53.253 1.00 83.75 103 LEU A C 1
ATOM 819 O O . LEU A 1 103 ? -36.567 -0.100 53.628 1.00 83.75 103 LEU A O 1
ATOM 823 N N . GLY A 1 104 ? -35.032 1.466 54.105 1.00 68.75 104 GLY A N 1
ATOM 824 C CA . GLY A 1 104 ? -35.020 1.237 55.545 1.00 68.75 104 GLY A CA 1
ATOM 825 C C . GLY A 1 104 ? -34.369 -0.085 55.954 1.00 68.75 104 GLY A C 1
ATOM 826 O O . GLY A 1 104 ? -34.547 -0.515 57.091 1.00 68.75 104 GLY A O 1
ATOM 827 N N . GLU A 1 105 ? -33.600 -0.726 55.067 1.00 66.38 105 GLU A N 1
ATOM 828 C CA . GLU A 1 105 ? -32.961 -2.020 55.349 1.00 66.38 105 GLU A CA 1
ATOM 829 C C . GLU A 1 105 ? -31.907 -1.920 56.468 1.00 66.38 105 GLU A C 1
ATOM 831 O O . GLU A 1 105 ? -31.675 -2.888 57.192 1.00 66.38 105 GLU A O 1
ATOM 836 N N . ASP A 1 106 ? -31.347 -0.729 56.703 1.00 59.00 106 ASP A N 1
ATOM 837 C CA . ASP A 1 106 ? -30.434 -0.464 57.823 1.00 59.00 106 ASP A CA 1
ATOM 838 C C . ASP A 1 106 ? -31.151 -0.222 59.169 1.00 59.00 106 ASP A C 1
ATOM 840 O O . ASP A 1 106 ? -30.506 -0.227 60.220 1.00 59.00 106 ASP A O 1
ATOM 844 N N . LEU A 1 107 ? -32.488 -0.086 59.192 1.00 53.72 107 LEU A N 1
ATOM 845 C CA . LEU A 1 107 ? -33.253 -0.111 60.450 1.00 53.72 107 LEU A CA 1
ATOM 846 C C . LEU A 1 107 ? -33.410 -1.536 60.999 1.00 53.72 107 LEU A C 1
ATOM 848 O O . LEU A 1 107 ? -33.576 -1.715 62.207 1.00 53.72 107 LEU A O 1
ATOM 852 N N . CYS A 1 108 ? -33.307 -2.566 60.156 1.00 54.41 108 CYS A N 1
ATOM 853 C CA . CYS A 1 108 ? -33.453 -3.956 60.591 1.00 54.41 108 CYS A CA 1
ATOM 854 C C . CYS A 1 108 ? -32.264 -4.457 61.427 1.00 54.41 108 CYS A C 1
ATOM 856 O O . CYS A 1 108 ? -32.425 -5.406 62.193 1.00 54.41 108 CYS A O 1
ATOM 858 N N . GLN A 1 109 ? -31.092 -3.815 61.343 1.00 50.31 109 GLN A N 1
ATOM 859 C CA . GLN A 1 109 ? -29.919 -4.219 62.127 1.00 50.31 109 GLN A CA 1
ATOM 860 C C . GLN A 1 109 ? -29.975 -3.744 63.593 1.00 50.31 109 GLN A C 1
ATOM 862 O O . GLN A 1 109 ? -29.349 -4.359 64.453 1.00 50.31 109 GLN A O 1
ATOM 867 N N . TRP A 1 110 ? -30.762 -2.705 63.902 1.00 45.84 110 TRP A N 1
ATOM 868 C CA . TRP A 1 110 ? -30.913 -2.173 65.267 1.00 45.84 110 TRP A CA 1
ATOM 869 C C . TRP A 1 110 ? -32.160 -2.666 66.009 1.00 45.84 110 TRP A C 1
ATOM 871 O O . TRP A 1 110 ? -32.189 -2.634 67.236 1.00 45.84 110 TRP A O 1
ATOM 881 N N . VAL A 1 111 ? -33.181 -3.156 65.302 1.00 50.81 111 VAL A N 1
ATOM 882 C CA . VAL A 1 111 ? -34.421 -3.646 65.939 1.00 50.81 111 VAL A CA 1
ATOM 883 C C . VAL A 1 111 ? -34.307 -5.121 66.376 1.00 50.81 111 VAL A C 1
ATOM 885 O O . VAL A 1 111 ? -35.131 -5.599 67.150 1.00 50.81 111 VAL A O 1
ATOM 888 N N . GLY A 1 112 ? -33.259 -5.841 65.951 1.00 50.66 112 GLY A N 1
ATOM 889 C CA . GLY A 1 112 ? -33.043 -7.261 66.271 1.00 50.66 112 GLY A CA 1
ATOM 890 C C . GLY A 1 112 ? -32.097 -7.577 67.438 1.00 50.66 112 GLY A C 1
ATOM 891 O O . GLY A 1 112 ? -31.974 -8.744 67.795 1.00 50.66 112 GLY A O 1
ATOM 892 N N . THR A 1 113 ? -31.413 -6.594 68.035 1.00 53.16 113 THR A N 1
ATOM 893 C CA . THR A 1 113 ? -30.385 -6.838 69.074 1.00 53.16 113 THR A CA 1
ATOM 894 C C . THR A 1 113 ? -30.724 -6.293 70.457 1.00 53.16 113 THR A C 1
ATOM 896 O O . THR A 1 113 ? -29.892 -6.392 71.354 1.00 53.16 113 THR A O 1
ATOM 899 N N . ASN A 1 114 ? -31.927 -5.755 70.675 1.00 48.78 114 ASN A N 1
ATOM 900 C CA . ASN A 1 114 ? -32.276 -5.167 71.968 1.00 48.78 114 ASN A CA 1
ATOM 901 C C . ASN A 1 114 ? -33.631 -5.623 72.511 1.00 48.78 114 ASN A C 1
ATOM 903 O O . ASN A 1 114 ? -34.441 -4.786 72.878 1.00 48.78 114 ASN A O 1
ATOM 907 N N . TRP A 1 115 ? -33.870 -6.936 72.547 1.00 48.81 115 TRP A N 1
ATOM 908 C CA . TRP A 1 115 ? -34.798 -7.567 73.495 1.00 48.81 115 TRP A CA 1
ATOM 909 C C . TRP A 1 115 ? -34.318 -8.995 73.788 1.00 48.81 115 TRP A C 1
ATOM 911 O O . TRP A 1 115 ? -34.685 -9.957 73.113 1.00 48.81 115 TRP A O 1
ATOM 921 N N . SER A 1 116 ? -33.451 -9.121 74.787 1.00 42.59 116 SER A N 1
ATOM 922 C CA . SER A 1 116 ? -33.259 -10.316 75.618 1.00 42.59 116 SER A CA 1
ATOM 923 C C . SER A 1 116 ? -32.818 -9.855 76.996 1.00 42.59 116 SER A C 1
ATOM 925 O O . SER A 1 116 ? -31.967 -8.938 77.041 1.00 42.59 116 SER A O 1
#

Radius of gyration: 32.88 Å; chains: 1; bounding box: 52×27×105 Å

Secondary structure (DSSP, 8-state):
-HHHHHHHHHHHHHHHHHHHHHHHHHHHHTT---EEEEE-TTS-EEEEESSS-HHHHHHHHHHHHHHHHHHHHHHHHHHHHHHHHHHHHHHHHHHHHHHHHHTTGGGHHHHSSS--

Organism: Coffea arabica (NCBI:txid13443)